Protein AF-A0A0S8K6Y3-F1 (afdb_monomer)

Nearest PDB structures (foldseek):
  8ojd-assembly1_A  TM=3.126E-01  e=1.034E+00  Human alphaherpesvirus 1 strain KOS
  1bqg-assembly1_A  TM=5.765E-01  e=3.965E+00  Pseudomonas putida
  8ojb-assembly1_A  TM=3.743E-01  e=2.586E+00  Human alphaherpesvirus 1 strain KOS
  6z88-assembly1_E  TM=4.957E-01  e=5.721E+00  Homo sapiens
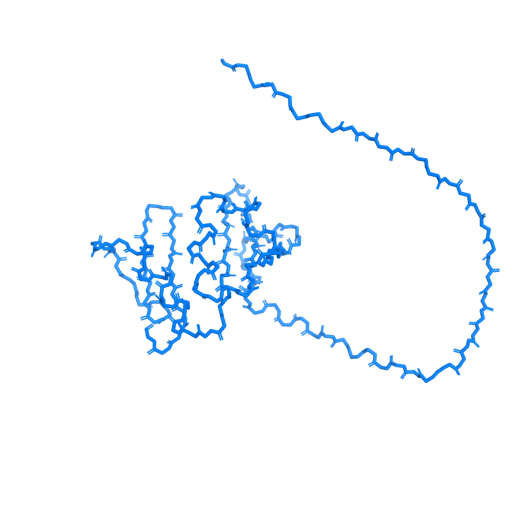  8bzl-assembly1_b  TM=3.738E-01  e=6.464E+00  Homo sap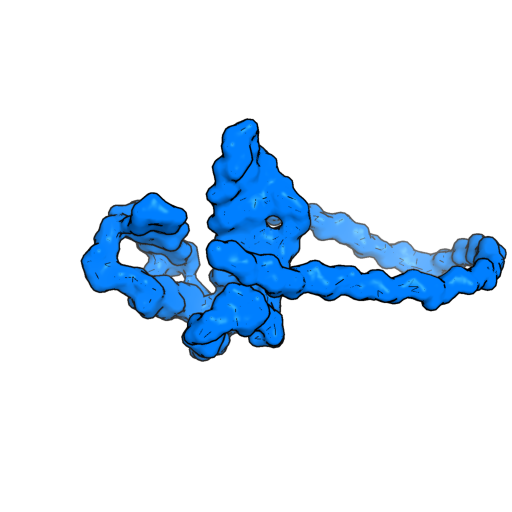iens

Sequence (142 aa):
MRFRGFKRIFCPLMASLFTVGITIKLGPVFWMAPAGETNTLFPEIEGWKRSGNIQVFTSESLFDYIDGAAELYLSYDFHQLQVAEYHDQEETIITVEVYGHKTPLHAFGIYSQERPREANFLDIGAQGYVEETMLNFVIGPH

pLDDT: mean 80.41, std 24.9, range [27.16, 98.44]

Secondary structure (DSSP, 8-state):
----------------------------------------SS--BTTBEEEEEEEEE-TTTGGGTSTTTHHHHHHTTEEEEEEEEEE-TT--EEEEEEEEESSHHHHHHHHHHHS-TT-EEESSSSEEEE-SS-EEEE-S--

Mean predicted aligned error: 12.62 Å

Radius of gyration: 21.62 Å; Cα contacts (8 Å, |Δi|>4): 160; chains: 1; bounding box: 36×67×49 Å

Solvent-accessible surface area (backbone atoms only — not comparable to full-atom values): 9311 Å² total; per-residue (Å²): 137,84,87,81,82,86,81,84,78,87,85,84,87,86,86,79,88,86,79,94,72,94,72,89,72,89,59,84,82,75,78,75,67,77,78,76,77,75,54,74,92,67,65,92,46,93,76,44,44,73,51,86,69,75,45,76,32,41,78,88,48,33,53,82,75,40,66,94,51,33,68,63,48,54,73,36,49,47,53,35,37,40,37,41,40,31,29,41,92,85,71,50,77,48,78,46,78,48,78,40,36,79,41,51,68,33,41,42,49,52,52,62,71,73,50,61,96,87,58,54,71,43,99,38,74,54,45,20,35,52,60,100,88,48,78,51,66,40,72,50,99,96

Structure (mmCIF, N/CA/C/O backbone):
data_AF-A0A0S8K6Y3-F1
#
_entry.id   AF-A0A0S8K6Y3-F1
#
loop_
_atom_site.group_PDB
_atom_site.id
_atom_site.type_symbol
_atom_site.label_atom_id
_atom_site.label_alt_id
_atom_site.label_comp_id
_atom_site.label_asym_id
_atom_site.label_entity_id
_atom_site.label_seq_id
_atom_site.pdbx_PDB_ins_code
_atom_site.Cartn_x
_atom_site.Cartn_y
_atom_site.Cartn_z
_atom_site.occupancy
_atom_site.B_iso_or_equiv
_atom_site.auth_seq_id
_atom_site.auth_comp_id
_atom_site.auth_asym_id
_atom_site.auth_atom_id
_atom_site.pdbx_PDB_model_num
ATOM 1 N N . MET A 1 1 ? 6.505 -4.825 33.733 1.00 38.28 1 MET A N 1
ATOM 2 C CA . MET A 1 1 ? 7.494 -4.211 32.817 1.00 38.28 1 MET A CA 1
ATOM 3 C C . MET A 1 1 ? 7.091 -2.767 32.573 1.00 38.28 1 MET A C 1
ATOM 5 O O . MET A 1 1 ? 5.912 -2.494 32.409 1.00 38.28 1 MET A O 1
ATOM 9 N N . ARG A 1 2 ? 8.039 -1.839 32.705 1.00 28.69 2 ARG A N 1
ATOM 10 C CA . ARG A 1 2 ? 7.816 -0.395 32.851 1.00 28.69 2 ARG A CA 1
ATOM 11 C C . ARG A 1 2 ? 8.086 0.285 31.510 1.00 28.69 2 ARG A C 1
ATOM 13 O O . ARG A 1 2 ? 9.248 0.419 31.143 1.00 28.69 2 ARG A O 1
ATOM 20 N N . PHE A 1 3 ? 7.041 0.713 30.805 1.00 33.88 3 PHE A N 1
ATOM 21 C CA . PHE A 1 3 ? 7.191 1.542 29.610 1.00 33.88 3 PHE A CA 1
ATOM 22 C C . PHE A 1 3 ? 7.610 2.957 30.021 1.00 33.88 3 PHE A C 1
ATOM 24 O O . PHE A 1 3 ? 6.951 3.631 30.815 1.00 33.88 3 PHE A O 1
ATOM 31 N N . ARG A 1 4 ? 8.780 3.370 29.536 1.00 35.97 4 ARG A N 1
ATOM 32 C CA . ARG A 1 4 ? 9.364 4.695 29.732 1.00 35.97 4 ARG A CA 1
ATOM 33 C C . ARG A 1 4 ? 9.085 5.543 28.488 1.00 35.97 4 ARG A C 1
ATOM 35 O O . ARG A 1 4 ? 9.665 5.288 27.449 1.00 35.97 4 ARG A O 1
ATOM 42 N N . GLY A 1 5 ? 8.280 6.589 28.671 1.00 32.38 5 GLY A N 1
ATOM 43 C CA . GLY A 1 5 ? 8.576 7.945 28.198 1.00 32.38 5 GLY A CA 1
ATOM 44 C C . GLY A 1 5 ? 8.365 8.275 26.719 1.00 32.38 5 GLY A C 1
ATOM 45 O O . GLY A 1 5 ? 9.324 8.303 25.962 1.00 32.38 5 GLY A O 1
ATOM 46 N N . PHE A 1 6 ? 7.163 8.746 26.373 1.00 36.56 6 PHE A N 1
ATOM 47 C CA . PHE A 1 6 ? 6.975 9.701 25.278 1.00 36.56 6 PHE A CA 1
ATOM 48 C C . PHE A 1 6 ? 6.951 11.112 25.883 1.00 36.56 6 PHE A C 1
ATOM 50 O O . PHE A 1 6 ? 5.961 11.539 26.479 1.00 36.56 6 PHE A O 1
ATOM 57 N N . LYS A 1 7 ? 8.080 11.824 25.826 1.00 35.41 7 LYS A N 1
ATOM 58 C CA . LYS A 1 7 ? 8.152 13.229 26.245 1.00 35.41 7 LYS A CA 1
ATOM 59 C C . LYS A 1 7 ? 7.704 14.117 25.082 1.00 35.41 7 LYS A C 1
ATOM 61 O O . LYS A 1 7 ? 8.511 14.478 24.235 1.00 35.41 7 LYS A O 1
ATOM 66 N N . ARG A 1 8 ? 6.430 14.520 25.081 1.00 39.88 8 ARG A N 1
ATOM 67 C CA . ARG A 1 8 ? 5.971 15.724 24.369 1.00 39.88 8 ARG A CA 1
ATOM 68 C C . ARG A 1 8 ? 6.541 16.948 25.086 1.00 39.88 8 ARG A C 1
ATOM 70 O O . ARG A 1 8 ? 6.174 17.207 26.230 1.00 39.88 8 ARG A O 1
ATOM 77 N N . ILE A 1 9 ? 7.439 17.682 24.433 1.00 42.84 9 ILE A N 1
ATOM 78 C CA . ILE A 1 9 ? 7.916 18.985 24.907 1.00 42.84 9 ILE A CA 1
ATOM 79 C C . ILE A 1 9 ? 7.331 20.059 23.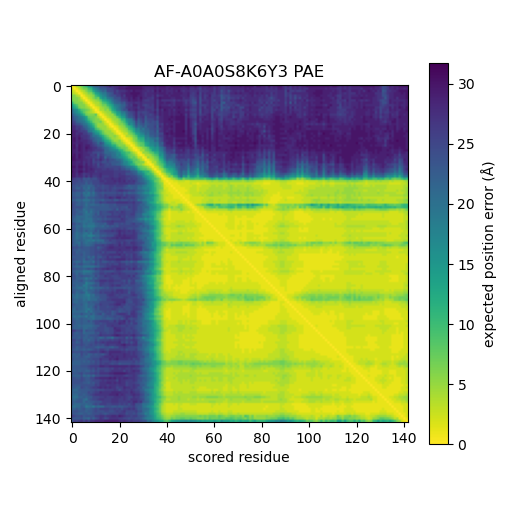992 1.00 42.84 9 ILE A C 1
ATOM 81 O O . ILE A 1 9 ? 7.565 20.085 22.790 1.00 42.84 9 ILE A O 1
ATOM 85 N N . PHE A 1 10 ? 6.518 20.899 24.621 1.00 30.64 10 PHE A N 1
ATOM 86 C CA . PHE A 1 10 ? 5.911 22.126 24.126 1.00 30.64 10 PHE A CA 1
ATOM 87 C C . PHE A 1 10 ? 6.981 23.165 23.748 1.00 30.64 10 PHE A C 1
ATOM 89 O O . PHE A 1 10 ? 7.937 23.350 24.499 1.00 30.64 10 PHE A O 1
ATOM 96 N N . CYS A 1 11 ? 6.752 23.930 22.680 1.00 27.16 11 CYS A N 1
ATOM 97 C CA . CYS A 1 11 ? 7.338 25.261 22.515 1.00 27.16 11 CYS A CA 1
ATOM 98 C C . CYS A 1 11 ? 6.218 26.246 22.131 1.00 27.16 11 CYS A C 1
ATOM 100 O O . CYS A 1 11 ? 5.749 26.214 20.992 1.00 27.16 11 CYS A O 1
ATOM 102 N N . PRO A 1 12 ? 5.715 27.063 23.075 1.00 38.12 12 PRO A N 1
ATOM 103 C CA . PRO A 1 12 ? 4.861 28.205 22.791 1.00 38.12 12 PRO A CA 1
ATOM 104 C C . PRO A 1 12 ? 5.699 29.496 22.726 1.00 38.12 12 PRO A C 1
ATOM 106 O O . PRO A 1 12 ? 6.822 29.534 23.214 1.00 38.12 12 PRO A O 1
ATOM 109 N N . LEU A 1 13 ? 5.077 30.563 22.215 1.00 31.14 13 LEU A N 1
ATOM 110 C CA . LEU A 1 13 ? 5.576 31.937 22.029 1.00 31.14 13 LEU A CA 1
ATOM 111 C C . LEU A 1 13 ? 6.324 32.186 20.714 1.00 31.14 13 LEU A C 1
ATOM 113 O O . LEU A 1 13 ? 7.515 31.947 20.606 1.00 31.14 13 LEU A O 1
ATOM 117 N N . MET A 1 14 ? 5.627 32.804 19.757 1.00 32.19 14 MET A N 1
ATOM 118 C CA . MET A 1 14 ? 5.717 34.260 19.595 1.00 32.19 14 MET A CA 1
ATOM 119 C C . MET A 1 14 ? 4.371 34.802 19.098 1.00 32.19 14 MET A C 1
ATOM 121 O O . MET A 1 14 ? 3.951 34.558 17.972 1.00 32.19 14 MET A O 1
ATOM 125 N N . ALA A 1 15 ? 3.693 35.542 19.971 1.00 33.91 15 ALA A N 1
ATOM 126 C CA . ALA A 1 15 ? 2.622 36.452 19.603 1.00 33.91 15 ALA A CA 1
ATOM 127 C C . ALA A 1 15 ? 3.258 37.800 19.244 1.00 33.91 15 ALA A C 1
ATOM 129 O O . ALA A 1 15 ? 4.094 38.287 20.005 1.00 33.91 15 ALA A O 1
ATOM 130 N N . SER A 1 16 ? 2.839 38.430 18.147 1.00 34.41 16 SER A N 1
ATOM 131 C CA . SER A 1 16 ? 2.706 39.890 18.077 1.00 34.41 16 SER A CA 1
ATOM 132 C C . SER A 1 16 ? 1.836 40.301 16.894 1.00 34.41 16 SER A C 1
ATOM 134 O O . SER A 1 16 ? 1.995 39.826 15.774 1.00 34.41 16 SER A O 1
ATOM 136 N N . LEU A 1 17 ? 0.889 41.179 17.224 1.00 35.72 17 LEU A N 1
ATOM 137 C CA . LEU A 1 17 ? -0.030 41.912 16.365 1.00 35.72 17 LEU A CA 1
ATOM 138 C C . LEU A 1 17 ? 0.707 42.629 15.220 1.00 35.72 17 LEU A C 1
ATOM 140 O O . LEU A 1 17 ? 1.840 43.052 15.406 1.00 35.72 17 LEU A O 1
ATOM 144 N N . PHE A 1 18 ? 0.036 42.867 14.089 1.00 30.97 18 PHE A N 1
ATOM 145 C CA . PHE A 1 18 ? -0.447 44.205 13.712 1.00 30.97 18 PHE A CA 1
ATOM 146 C C . PHE A 1 18 ? -1.113 44.206 12.322 1.00 30.97 18 PHE A C 1
ATOM 148 O O . PHE A 1 18 ? -0.633 43.620 11.358 1.00 30.97 18 PHE A O 1
ATOM 155 N N . THR A 1 19 ? -2.177 45.009 12.249 1.00 33.09 19 THR A N 1
ATOM 156 C CA . THR A 1 19 ? -2.794 45.647 11.072 1.00 33.09 19 THR A CA 1
ATOM 157 C C . THR A 1 19 ? -3.679 44.832 10.123 1.00 33.09 19 THR A C 1
ATOM 159 O O . THR A 1 19 ? -3.240 44.169 9.190 1.00 33.09 19 THR A O 1
ATOM 162 N N . VAL A 1 20 ? -4.986 45.060 10.310 1.00 41.16 20 VAL A N 1
ATOM 163 C CA . VAL A 1 20 ? -6.003 45.126 9.256 1.00 41.16 20 VAL A CA 1
ATOM 164 C C . VAL A 1 20 ? -5.487 45.979 8.098 1.00 41.16 20 VAL A C 1
ATOM 166 O O . VAL A 1 20 ? -5.129 47.141 8.278 1.00 41.16 20 VAL A O 1
ATOM 169 N N . GLY A 1 21 ? -5.516 45.401 6.904 1.00 35.53 21 GLY A N 1
ATOM 170 C CA . GLY A 1 21 ? -5.303 46.094 5.644 1.00 35.53 21 GLY A CA 1
ATOM 171 C C . GLY A 1 21 ? -6.069 45.371 4.548 1.00 35.53 21 GLY A C 1
ATOM 172 O O . GLY A 1 21 ? -5.510 44.539 3.842 1.00 35.53 21 GLY A O 1
ATOM 173 N N . ILE A 1 22 ? -7.363 45.673 4.415 1.00 44.94 22 ILE A N 1
ATOM 174 C CA . ILE A 1 22 ? -8.146 45.293 3.236 1.00 44.94 22 ILE A CA 1
ATOM 175 C C . ILE A 1 22 ? -7.524 46.028 2.050 1.00 44.94 22 ILE A C 1
ATOM 177 O O . ILE A 1 22 ? -7.698 47.233 1.890 1.00 44.94 22 ILE A O 1
ATOM 181 N N . THR A 1 23 ? -6.780 45.305 1.219 1.00 36.62 23 THR A N 1
ATOM 182 C CA . THR A 1 23 ? -6.452 45.758 -0.132 1.00 36.62 23 THR A CA 1
ATOM 183 C C . THR A 1 23 ? -7.112 44.803 -1.107 1.00 36.62 23 THR A C 1
ATOM 185 O O . THR A 1 23 ? -6.659 43.681 -1.316 1.00 36.62 23 THR A O 1
ATOM 188 N N . ILE A 1 24 ? -8.212 45.262 -1.701 1.00 52.78 24 ILE A N 1
ATOM 189 C CA . ILE A 1 24 ? -8.849 44.621 -2.849 1.00 52.78 24 ILE A CA 1
ATOM 190 C C . ILE A 1 24 ? -7.905 44.845 -4.035 1.00 52.78 24 ILE A C 1
ATOM 192 O O . ILE A 1 24 ? -8.017 45.826 -4.767 1.00 52.78 24 ILE A O 1
ATOM 196 N N . LYS A 1 25 ? -6.908 43.971 -4.195 1.00 43.06 25 LYS A N 1
ATOM 197 C CA . LYS A 1 25 ? -6.186 43.864 -5.461 1.00 43.06 25 LYS A CA 1
ATOM 198 C C . LYS A 1 25 ? -7.055 43.035 -6.399 1.00 43.06 25 LYS A C 1
ATOM 200 O O . LYS A 1 25 ? -7.135 41.819 -6.259 1.00 43.06 25 LYS A O 1
ATOM 205 N N . LEU A 1 26 ? -7.697 43.713 -7.349 1.00 55.75 26 LEU A N 1
ATOM 206 C CA . LEU A 1 26 ? -8.241 43.129 -8.577 1.00 55.75 26 LEU A CA 1
ATOM 207 C C . LEU A 1 26 ? -7.073 42.559 -9.405 1.00 55.75 26 LEU A C 1
ATOM 209 O O . LEU A 1 26 ? -6.613 43.165 -10.368 1.00 55.75 26 LEU A O 1
ATOM 213 N N . GLY A 1 27 ? -6.519 41.435 -8.954 1.00 52.09 27 GLY A N 1
ATOM 214 C CA . GLY A 1 27 ? -5.692 40.549 -9.766 1.00 52.09 27 GLY A CA 1
ATOM 215 C C . GLY A 1 27 ? -6.592 39.604 -10.562 1.00 52.09 27 GLY A C 1
ATOM 216 O O . GLY A 1 27 ? -7.772 39.473 -10.221 1.00 52.09 27 GLY A O 1
ATOM 217 N N . PRO A 1 28 ? -6.079 38.957 -11.625 1.00 49.97 28 PRO A N 1
ATOM 218 C CA . PRO A 1 28 ? -6.866 37.993 -12.377 1.00 49.97 28 PRO A CA 1
ATOM 219 C C . PRO A 1 28 ? -7.405 36.962 -11.392 1.00 49.97 28 PRO A C 1
ATOM 221 O O . PRO A 1 28 ? -6.644 36.400 -10.604 1.00 49.97 28 PRO A O 1
ATOM 224 N N . VAL A 1 29 ? -8.727 36.792 -11.403 1.00 56.09 29 VAL A N 1
ATOM 225 C CA . VAL A 1 29 ? -9.435 35.765 -10.646 1.00 56.09 29 VAL A CA 1
ATOM 226 C C . VAL A 1 29 ? -8.833 34.439 -11.082 1.00 56.09 29 VAL A C 1
ATOM 228 O O . VAL A 1 29 ? -9.168 33.897 -12.133 1.00 56.09 29 VAL A O 1
ATOM 231 N N . PHE A 1 30 ? -7.856 33.972 -10.311 1.00 48.19 30 PHE A N 1
ATOM 232 C CA . PHE A 1 30 ? -7.279 32.661 -10.474 1.00 48.19 30 PHE A CA 1
ATOM 233 C C . PHE A 1 30 ? -8.365 31.712 -9.997 1.00 48.19 30 PHE A C 1
ATOM 235 O O . PHE A 1 30 ? -8.597 31.551 -8.799 1.00 48.19 30 PHE A O 1
ATOM 242 N N . TRP A 1 31 ? -9.121 31.188 -10.956 1.00 50.81 31 TRP A N 1
ATOM 243 C CA . TRP A 1 31 ? -10.058 30.107 -10.733 1.00 50.81 31 TRP A CA 1
ATOM 244 C C . TRP A 1 31 ? -9.247 28.912 -10.231 1.00 50.81 31 TRP A C 1
ATOM 246 O O . TRP A 1 31 ? -8.731 28.118 -11.016 1.00 50.81 31 TRP A O 1
ATOM 256 N N . MET A 1 32 ? -9.091 28.792 -8.911 1.00 42.41 32 MET A N 1
ATOM 257 C CA . MET A 1 32 ? -8.883 27.483 -8.316 1.00 42.41 32 MET A CA 1
ATOM 258 C C . MET A 1 32 ? -10.192 26.750 -8.543 1.00 42.41 32 MET A C 1
ATOM 260 O O . MET A 1 32 ? -11.180 26.976 -7.844 1.00 42.41 32 MET A O 1
ATOM 264 N N . ALA A 1 33 ? -10.203 25.909 -9.577 1.00 47.69 33 ALA A N 1
ATOM 265 C CA . ALA A 1 33 ? -11.190 24.856 -9.652 1.00 47.69 33 ALA A CA 1
ATOM 266 C C . ALA A 1 33 ? -11.173 24.147 -8.290 1.00 47.69 33 ALA A C 1
ATOM 268 O O . ALA A 1 33 ? -10.078 23.866 -7.785 1.00 47.69 33 ALA A O 1
ATOM 269 N N . PRO A 1 34 ? -12.331 23.868 -7.671 1.00 46.41 34 PRO A N 1
ATOM 270 C CA . PRO A 1 34 ? -12.332 22.887 -6.610 1.00 46.41 34 PRO A CA 1
ATOM 271 C C . PRO A 1 34 ? -11.770 21.623 -7.256 1.00 46.41 34 PRO A C 1
ATOM 273 O O . PRO A 1 34 ? -12.345 21.102 -8.215 1.00 46.41 34 PRO A O 1
ATOM 276 N N . ALA A 1 35 ? -10.607 21.168 -6.794 1.00 46.53 35 ALA A N 1
ATOM 277 C CA . ALA A 1 35 ? -10.257 19.777 -6.974 1.00 46.53 35 ALA A CA 1
ATOM 278 C C . ALA A 1 35 ? -11.374 19.032 -6.246 1.00 46.53 35 ALA A C 1
ATOM 280 O O . ALA A 1 35 ? -11.408 18.995 -5.019 1.00 46.53 35 ALA A O 1
ATOM 281 N N . GLY A 1 36 ? -12.383 18.587 -6.994 1.00 45.62 36 GLY A N 1
ATOM 282 C CA . GLY A 1 36 ? -13.363 17.658 -6.477 1.00 45.62 36 GLY A CA 1
ATOM 283 C C . GLY A 1 36 ? -12.568 16.429 -6.086 1.00 45.62 36 GLY A C 1
ATOM 284 O O . GLY A 1 36 ? -12.166 15.662 -6.957 1.00 45.62 36 GLY A O 1
ATOM 285 N N . GLU A 1 37 ? -12.261 16.290 -4.800 1.00 45.00 37 GLU A N 1
ATOM 286 C CA . GLU A 1 37 ? -11.688 15.069 -4.263 1.00 45.00 37 GLU A CA 1
ATOM 287 C C . GLU A 1 37 ? -12.760 13.990 -4.369 1.00 45.00 37 GLU A C 1
ATOM 289 O O . GLU A 1 37 ? -13.531 13.732 -3.447 1.00 45.00 37 GLU A O 1
ATOM 294 N N . THR A 1 38 ? -12.828 13.335 -5.521 1.00 45.41 38 THR A N 1
ATOM 295 C CA . THR A 1 38 ? -13.373 11.988 -5.585 1.00 45.41 38 THR A CA 1
ATOM 296 C C . THR A 1 38 ? -12.375 11.106 -4.849 1.00 45.41 38 THR A C 1
ATOM 298 O O . THR A 1 38 ? -11.426 10.595 -5.445 1.00 45.41 38 THR A O 1
ATOM 301 N N . ASN A 1 39 ? -12.542 10.992 -3.534 1.00 57.69 39 ASN A N 1
ATOM 302 C CA . ASN A 1 39 ? -11.736 10.138 -2.672 1.00 57.69 39 ASN A CA 1
ATOM 303 C C . ASN A 1 39 ? -12.115 8.665 -2.904 1.00 57.69 39 ASN A C 1
ATOM 305 O O . ASN A 1 39 ? -12.696 8.001 -2.054 1.00 57.69 39 ASN A O 1
ATOM 309 N N . THR A 1 40 ? -11.877 8.189 -4.126 1.00 77.00 40 THR A N 1
ATOM 310 C CA . THR A 1 40 ? -12.305 6.870 -4.610 1.00 77.00 40 THR A CA 1
ATOM 311 C C . THR A 1 40 ? -11.531 5.734 -3.958 1.00 77.00 40 THR A C 1
ATOM 313 O O . THR A 1 40 ? -12.065 4.640 -3.826 1.00 77.00 40 THR A O 1
ATOM 316 N N . LEU A 1 41 ? -10.292 5.994 -3.536 1.00 89.19 41 LEU A N 1
ATOM 317 C CA . LEU A 1 41 ? -9.425 4.997 -2.910 1.00 89.19 41 LEU A CA 1
ATOM 318 C C . LEU A 1 41 ? -9.794 4.729 -1.448 1.00 89.19 41 LEU A C 1
ATOM 320 O O . LEU A 1 41 ? -9.544 3.639 -0.949 1.00 89.19 41 LEU A O 1
ATOM 324 N N . PHE A 1 42 ? -10.411 5.705 -0.780 1.00 93.88 42 PHE A N 1
ATOM 325 C CA . PHE A 1 42 ? -10.813 5.611 0.620 1.00 93.88 42 PHE A CA 1
ATOM 326 C C . PHE A 1 42 ? -12.292 5.985 0.752 1.00 93.88 42 PHE A C 1
ATOM 328 O O . PHE A 1 42 ? -12.605 7.094 1.208 1.00 93.88 42 PHE A O 1
ATOM 335 N N . PRO A 1 43 ? -13.203 5.091 0.322 1.00 92.00 43 PRO A N 1
ATOM 336 C CA . PRO A 1 43 ? -14.633 5.357 0.322 1.00 92.00 43 PRO A CA 1
ATOM 337 C C . PRO A 1 43 ? -15.184 5.508 1.744 1.00 92.00 43 PRO A C 1
ATOM 339 O O . PRO A 1 43 ? -14.582 5.061 2.726 1.00 92.00 43 PRO A O 1
ATOM 342 N N . GLU A 1 44 ? -16.359 6.123 1.844 1.00 91.50 44 GLU A N 1
ATOM 343 C CA . GLU A 1 44 ? -17.198 6.022 3.037 1.00 91.50 44 GLU A CA 1
ATOM 344 C C . GLU A 1 44 ? -17.831 4.627 3.084 1.00 91.50 44 GLU A C 1
ATOM 346 O O . GLU A 1 44 ? -18.308 4.119 2.068 1.00 91.50 44 GLU A O 1
ATOM 351 N N . ILE A 1 45 ? -17.815 4.001 4.259 1.00 92.81 45 ILE A N 1
ATOM 352 C CA . ILE A 1 45 ? -18.290 2.631 4.462 1.00 92.81 45 ILE A CA 1
ATOM 353 C C . ILE A 1 45 ? -19.337 2.670 5.572 1.00 92.81 45 ILE A C 1
ATOM 355 O O . ILE A 1 45 ? -19.089 3.204 6.651 1.00 92.81 45 ILE A O 1
ATOM 359 N N . GLU A 1 46 ? -20.522 2.123 5.314 1.00 94.31 46 GLU A N 1
ATOM 360 C CA . GLU A 1 46 ? -21.593 2.079 6.310 1.00 94.31 46 GLU A CA 1
ATOM 361 C C . GLU A 1 46 ? -21.136 1.331 7.573 1.00 94.31 46 GLU A C 1
ATOM 363 O O . GLU A 1 46 ? -20.557 0.250 7.495 1.00 94.31 46 GLU A O 1
ATOM 368 N N . GLY A 1 47 ? -21.374 1.927 8.745 1.00 95.38 47 GLY A N 1
ATOM 369 C CA . GLY A 1 47 ? -20.940 1.379 10.035 1.00 95.38 47 GLY A CA 1
ATOM 370 C C . GLY A 1 47 ? -19.480 1.663 10.404 1.00 95.38 47 GLY A C 1
ATOM 371 O O . GLY A 1 47 ? -19.109 1.428 11.551 1.00 95.38 47 GLY A O 1
ATOM 372 N N . TRP A 1 48 ? -18.685 2.233 9.493 1.00 96.69 48 TRP A N 1
ATOM 373 C CA . TRP A 1 48 ? -17.281 2.569 9.721 1.00 96.69 48 TRP A CA 1
ATOM 374 C C .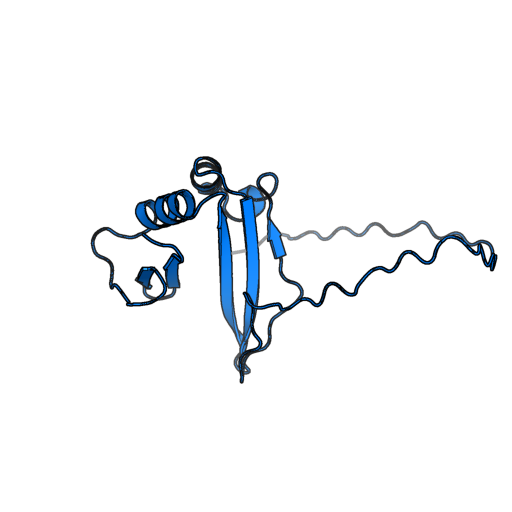 TRP A 1 48 ? -17.026 4.064 9.554 1.00 96.69 48 TRP A C 1
ATOM 376 O O . TRP A 1 48 ? -17.565 4.734 8.672 1.00 96.69 48 TRP A O 1
ATOM 386 N N . LYS A 1 49 ? -16.140 4.604 10.384 1.00 94.12 49 LYS A N 1
ATOM 387 C CA . LYS A 1 49 ? -15.706 5.995 10.330 1.00 94.12 49 LYS A CA 1
ATOM 388 C C . LYS A 1 49 ? -14.218 6.057 10.033 1.00 94.12 49 LYS A C 1
ATOM 390 O O . LYS A 1 49 ? -13.418 5.518 10.790 1.00 94.12 49 LYS A O 1
ATOM 395 N N . ARG A 1 50 ? -13.839 6.779 8.976 1.00 94.19 50 ARG A N 1
ATOM 396 C CA . ARG A 1 50 ? -12.430 7.087 8.724 1.00 94.19 50 ARG A CA 1
ATOM 397 C C . ARG A 1 50 ? -11.898 8.040 9.797 1.00 94.19 50 ARG A C 1
ATOM 399 O O . ARG A 1 50 ? -12.473 9.109 10.028 1.00 94.19 50 ARG A O 1
ATOM 406 N N . SER A 1 51 ? -10.803 7.656 10.434 1.00 87.12 51 SER A N 1
ATOM 407 C CA . SER A 1 51 ? -10.094 8.445 11.434 1.00 87.12 51 SER A CA 1
ATOM 408 C C . SER A 1 51 ? -9.135 9.429 10.782 1.00 87.12 51 SER A C 1
ATOM 410 O O . SER A 1 51 ? -8.312 9.069 9.946 1.00 87.12 51 SER A O 1
ATOM 412 N N . GLY A 1 52 ? -9.223 10.690 11.208 1.00 86.06 52 GLY A N 1
ATOM 413 C CA . GLY A 1 52 ? -8.278 11.732 10.817 1.00 86.06 52 GLY A CA 1
ATOM 414 C C . GLY A 1 52 ? -8.198 11.993 9.308 1.00 86.06 52 GLY A C 1
ATOM 415 O O . GLY A 1 52 ? -9.146 11.776 8.551 1.00 86.06 52 GLY A O 1
ATOM 416 N N . ASN A 1 53 ? -7.045 12.519 8.898 1.00 90.69 53 ASN A N 1
ATOM 417 C CA . ASN A 1 53 ? -6.707 12.753 7.497 1.00 90.69 53 ASN A CA 1
ATOM 418 C C . ASN A 1 53 ? -5.954 11.543 6.936 1.00 90.69 53 ASN A C 1
ATOM 420 O O . ASN A 1 53 ? -5.246 10.863 7.676 1.00 90.69 53 ASN A O 1
ATOM 424 N N . ILE A 1 54 ? -6.046 11.333 5.620 1.00 94.94 54 ILE A N 1
ATOM 425 C CA . ILE A 1 54 ? -5.208 10.354 4.916 1.00 94.94 54 ILE A CA 1
ATOM 426 C C . ILE A 1 54 ? -3.743 10.758 5.098 1.00 94.94 54 ILE A C 1
ATOM 428 O O . ILE A 1 54 ? -3.358 11.881 4.759 1.00 94.94 54 ILE A O 1
ATOM 432 N N . GLN A 1 55 ? -2.939 9.848 5.638 1.00 96.62 55 GLN A N 1
ATOM 433 C CA . GLN A 1 55 ? -1.498 10.032 5.753 1.00 96.62 55 GLN A CA 1
ATOM 434 C C . GLN A 1 55 ? -0.856 9.719 4.404 1.00 96.62 55 GLN A C 1
ATOM 436 O O . GLN A 1 55 ? -1.277 8.787 3.720 1.00 96.62 55 GLN A O 1
ATOM 441 N N . VAL A 1 56 ? 0.145 10.504 4.008 1.00 97.38 56 VAL A N 1
ATOM 442 C CA . VAL A 1 56 ? 0.857 10.320 2.739 1.00 97.38 56 VAL A CA 1
ATOM 443 C C . VAL A 1 56 ? 2.350 10.258 3.015 1.00 97.38 56 VAL A C 1
ATOM 445 O O . VAL A 1 56 ? 2.912 11.189 3.592 1.00 97.38 56 VAL A O 1
ATOM 448 N N . PHE A 1 57 ? 2.983 9.178 2.569 1.00 98.06 57 PHE A N 1
ATOM 449 C CA . PHE A 1 57 ? 4.422 8.971 2.662 1.00 98.06 57 PHE A CA 1
ATOM 450 C C . PHE A 1 57 ? 5.031 8.991 1.262 1.00 98.06 57 PHE A C 1
ATOM 452 O O . PHE A 1 57 ? 4.551 8.312 0.351 1.00 98.06 57 PHE A O 1
ATOM 459 N N . THR A 1 58 ? 6.074 9.796 1.088 1.00 98.19 58 THR A N 1
ATOM 460 C CA . THR A 1 58 ? 6.849 9.879 -0.154 1.00 98.19 58 THR A CA 1
ATOM 461 C C . THR A 1 58 ? 8.063 8.965 -0.055 1.00 98.19 58 THR A C 1
ATOM 463 O O . THR A 1 58 ? 8.320 8.366 0.989 1.00 98.19 58 THR A O 1
ATOM 466 N N . SER A 1 59 ? 8.856 8.871 -1.122 1.00 97.12 59 SER A N 1
ATOM 467 C CA . SER A 1 59 ? 10.124 8.135 -1.090 1.00 97.12 59 SER A CA 1
ATOM 468 C C . SER A 1 59 ? 11.065 8.604 0.033 1.00 97.12 59 SER A C 1
ATOM 470 O O . SER A 1 59 ? 11.869 7.818 0.519 1.00 97.12 59 SER A O 1
ATOM 472 N N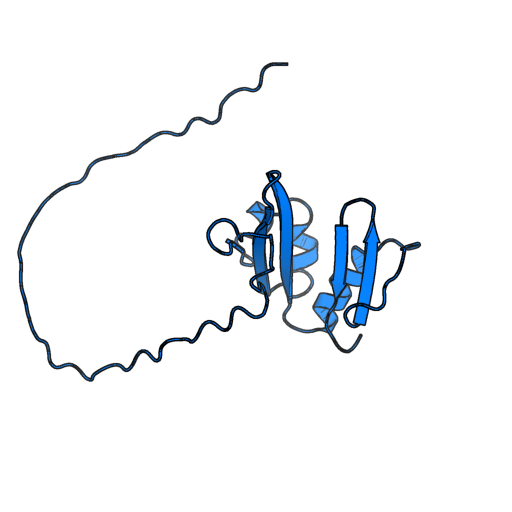 . GLU A 1 60 ? 10.957 9.869 0.452 1.00 97.56 60 GLU A N 1
ATOM 473 C CA . GLU A 1 60 ? 11.787 10.461 1.508 1.00 97.56 60 GLU A CA 1
ATOM 474 C C . GLU A 1 60 ? 11.323 10.072 2.917 1.00 97.56 60 GLU A C 1
ATOM 476 O O . GLU A 1 60 ? 12.154 9.964 3.812 1.00 97.56 60 GLU A O 1
ATOM 481 N N . SER A 1 61 ? 10.018 9.845 3.113 1.00 98.00 61 SER A N 1
ATOM 482 C CA . SER A 1 61 ? 9.428 9.539 4.424 1.00 98.00 61 SER A CA 1
ATOM 483 C C . SER A 1 61 ? 8.965 8.091 4.582 1.00 98.00 61 SER A C 1
ATOM 485 O O . SER A 1 61 ? 8.477 7.716 5.643 1.00 98.00 61 SER A O 1
ATOM 487 N N . LEU A 1 62 ? 9.125 7.242 3.561 1.00 98.12 62 LEU A N 1
ATOM 488 C CA . LEU A 1 62 ? 8.681 5.845 3.622 1.00 98.12 62 LEU A CA 1
ATOM 489 C C . LEU A 1 62 ? 9.374 5.048 4.741 1.00 98.12 62 LEU A C 1
ATOM 491 O O . LEU A 1 62 ? 8.746 4.194 5.365 1.00 98.12 62 LEU A O 1
ATOM 495 N N . PHE A 1 63 ? 10.645 5.351 5.022 1.00 97.75 63 PHE A N 1
ATOM 496 C CA . PHE A 1 63 ? 11.396 4.737 6.122 1.00 97.75 63 PHE A CA 1
ATOM 497 C C . PHE A 1 63 ? 10.797 5.041 7.498 1.00 97.75 63 PHE A C 1
ATOM 499 O O . PHE A 1 63 ? 10.951 4.233 8.405 1.00 97.75 63 PHE A O 1
ATOM 506 N N . ASP A 1 64 ? 10.071 6.151 7.654 1.00 97.38 64 ASP A N 1
ATOM 507 C CA . ASP A 1 64 ? 9.390 6.464 8.913 1.00 97.38 64 ASP A CA 1
ATOM 508 C C . ASP A 1 64 ? 8.189 5.533 9.163 1.00 97.38 64 ASP A C 1
ATOM 510 O O . ASP A 1 64 ? 7.713 5.438 10.295 1.00 97.38 64 ASP A O 1
ATOM 514 N N . TYR A 1 65 ? 7.692 4.861 8.116 1.00 97.50 65 TYR A N 1
ATOM 515 C CA . TYR A 1 65 ? 6.508 4.005 8.168 1.00 97.50 65 TYR A CA 1
ATOM 516 C C . TYR A 1 65 ? 6.845 2.506 8.144 1.00 97.50 65 TYR A C 1
ATOM 518 O O . TYR A 1 65 ? 6.384 1.761 9.004 1.00 97.50 65 TYR A O 1
ATOM 526 N N . ILE A 1 66 ? 7.676 2.062 7.194 1.00 95.50 66 ILE A N 1
ATOM 527 C CA . ILE A 1 66 ? 8.062 0.647 7.017 1.00 95.50 66 ILE A CA 1
ATOM 528 C C . ILE A 1 66 ? 9.582 0.464 7.077 1.00 95.50 66 ILE A C 1
ATOM 530 O O . ILE A 1 66 ? 10.208 -0.051 6.144 1.00 95.50 66 ILE A O 1
ATOM 534 N N . ASP A 1 67 ? 10.189 0.911 8.178 1.00 89.94 67 ASP A N 1
ATOM 535 C CA . ASP A 1 67 ? 11.624 0.731 8.416 1.00 89.94 67 ASP A CA 1
ATOM 536 C C . ASP A 1 67 ? 12.020 -0.753 8.293 1.00 89.94 67 ASP A C 1
ATOM 538 O O . ASP A 1 67 ? 11.369 -1.646 8.839 1.00 89.94 67 ASP A O 1
ATOM 542 N N . GLY A 1 68 ? 13.071 -1.022 7.521 1.00 91.19 68 GLY A N 1
ATOM 543 C CA . GLY A 1 68 ? 13.525 -2.368 7.155 1.00 91.19 68 GLY A CA 1
ATOM 544 C C . GLY A 1 68 ? 12.921 -2.953 5.870 1.00 91.19 68 GLY A C 1
ATOM 545 O O . GLY A 1 68 ? 13.588 -3.763 5.229 1.00 91.19 68 GLY A O 1
ATOM 546 N N . ALA A 1 69 ? 11.729 -2.521 5.443 1.00 94.38 69 ALA A N 1
ATOM 547 C CA . ALA A 1 69 ? 11.127 -2.945 4.169 1.00 94.38 69 ALA A CA 1
ATOM 548 C C . ALA A 1 69 ? 11.165 -1.849 3.089 1.00 94.38 69 ALA A C 1
ATOM 550 O O . ALA A 1 69 ? 11.148 -2.158 1.899 1.00 94.38 69 ALA A O 1
ATOM 551 N N . ALA A 1 70 ? 11.277 -0.574 3.476 1.00 97.25 70 ALA A N 1
ATOM 552 C CA . ALA A 1 70 ? 11.239 0.569 2.561 1.00 97.25 70 ALA A CA 1
ATOM 553 C C . ALA A 1 70 ? 12.213 0.455 1.371 1.00 97.25 70 ALA A C 1
ATOM 555 O O . ALA A 1 70 ? 11.844 0.805 0.252 1.00 97.25 70 ALA A O 1
ATOM 556 N N . GLU A 1 71 ? 13.427 -0.075 1.571 1.00 97.19 71 GLU A N 1
ATOM 557 C CA . GLU A 1 71 ? 14.418 -0.233 0.495 1.00 97.19 71 GLU A CA 1
ATOM 558 C C . GLU A 1 71 ? 13.905 -1.122 -0.649 1.00 97.19 71 GLU A C 1
ATOM 560 O O . GLU A 1 71 ? 14.096 -0.789 -1.823 1.00 97.19 71 GLU A O 1
ATOM 565 N N . LEU A 1 72 ? 13.174 -2.197 -0.325 1.00 97.75 72 LEU A N 1
ATOM 566 C CA . LEU A 1 72 ? 12.546 -3.055 -1.327 1.00 97.75 72 LEU A CA 1
ATOM 567 C C . LEU A 1 72 ? 11.539 -2.251 -2.153 1.00 97.75 72 LEU A C 1
ATOM 569 O O . LEU A 1 72 ? 11.635 -2.234 -3.375 1.00 97.75 72 LEU A O 1
ATOM 573 N N . TYR A 1 73 ? 10.637 -1.517 -1.505 1.00 98.25 73 TYR A N 1
ATOM 574 C CA . TYR A 1 73 ? 9.612 -0.719 -2.185 1.00 98.25 73 TYR A CA 1
ATOM 575 C C . TYR A 1 73 ? 10.237 0.350 -3.087 1.00 98.25 73 TYR A C 1
ATOM 577 O O . TYR A 1 73 ? 9.858 0.476 -4.255 1.00 98.25 73 TYR A O 1
ATOM 585 N N . LEU A 1 74 ? 11.249 1.063 -2.587 1.00 98.12 74 LEU A N 1
ATOM 586 C CA . LEU A 1 74 ? 11.993 2.071 -3.347 1.00 98.12 74 LEU A CA 1
ATOM 587 C C . LEU A 1 74 ? 12.676 1.483 -4.590 1.00 98.12 74 LEU A C 1
ATOM 589 O O . LEU A 1 74 ? 12.682 2.132 -5.637 1.00 98.12 74 LEU A O 1
ATOM 593 N N . SER A 1 75 ? 13.190 0.250 -4.513 1.00 98.06 75 SER A N 1
ATOM 594 C CA . SER A 1 75 ? 13.815 -0.427 -5.660 1.00 98.06 75 SER A CA 1
ATOM 595 C C . SER A 1 75 ? 12.836 -0.765 -6.798 1.00 98.06 75 SER A C 1
ATOM 597 O O . SER A 1 75 ? 13.267 -0.973 -7.931 1.00 98.06 75 SER A O 1
ATOM 599 N N . TYR A 1 76 ? 11.525 -0.750 -6.525 1.00 98.12 76 TYR A N 1
ATOM 600 C CA . TYR A 1 76 ? 10.451 -0.946 -7.504 1.00 98.12 76 TYR A CA 1
ATOM 601 C C . TYR A 1 76 ? 9.780 0.384 -7.893 1.00 98.12 76 TYR A C 1
ATOM 603 O O . TYR A 1 76 ? 8.564 0.444 -8.042 1.00 98.12 76 TYR A O 1
ATOM 611 N N . ASP A 1 77 ? 10.530 1.478 -8.058 1.00 98.19 77 ASP A N 1
ATOM 612 C CA . ASP A 1 77 ? 9.983 2.782 -8.487 1.00 98.19 77 ASP A CA 1
ATOM 613 C C . ASP A 1 77 ? 8.740 3.208 -7.661 1.00 98.19 77 ASP A C 1
ATOM 615 O O . ASP A 1 77 ? 7.679 3.560 -8.203 1.00 98.19 77 ASP A O 1
ATOM 619 N N . PHE A 1 78 ? 8.849 3.112 -6.332 1.00 98.25 78 PHE A N 1
ATOM 620 C CA . PHE A 1 78 ? 7.826 3.591 -5.404 1.00 98.25 78 PHE A CA 1
ATOM 621 C C . PHE A 1 78 ? 7.539 5.078 -5.626 1.00 98.25 78 PHE A C 1
ATOM 623 O O . PHE A 1 78 ? 8.457 5.894 -5.728 1.00 98.25 78 PHE A O 1
ATOM 630 N N . HIS A 1 79 ? 6.255 5.422 -5.681 1.00 96.88 79 HIS A N 1
ATOM 631 C CA . HIS A 1 79 ? 5.793 6.788 -5.886 1.00 96.88 79 HIS A CA 1
ATOM 632 C C . HIS A 1 79 ? 5.270 7.402 -4.584 1.00 96.88 79 HIS A C 1
ATOM 634 O O . HIS A 1 79 ? 5.757 8.451 -4.164 1.00 96.88 79 HIS A O 1
ATOM 640 N N . GLN A 1 80 ? 4.291 6.757 -3.948 1.00 97.56 80 GLN A N 1
ATOM 641 C CA . GLN A 1 80 ? 3.724 7.208 -2.679 1.00 97.56 80 GLN A CA 1
ATOM 642 C C . GLN A 1 80 ? 2.991 6.069 -1.971 1.00 97.56 80 GLN A C 1
ATOM 644 O O . GLN A 1 80 ? 2.504 5.143 -2.617 1.00 97.56 80 GLN A O 1
ATOM 649 N N . LEU A 1 81 ? 2.844 6.189 -0.658 1.00 98.44 81 LEU A N 1
ATOM 650 C CA . LEU A 1 81 ? 1.964 5.362 0.159 1.00 98.44 81 LEU A CA 1
ATOM 651 C C . LEU A 1 81 ? 0.901 6.272 0.762 1.00 98.44 81 LEU A C 1
ATOM 653 O O . LEU A 1 81 ? 1.229 7.302 1.350 1.00 98.44 81 LEU A O 1
ATOM 657 N N . GLN A 1 82 ? -0.363 5.889 0.622 1.00 98.06 82 GLN A N 1
ATOM 658 C CA . GLN A 1 82 ? -1.480 6.540 1.296 1.00 98.06 82 GLN A CA 1
ATOM 659 C C . GLN A 1 82 ? -2.056 5.601 2.352 1.00 98.06 82 GLN A C 1
ATOM 661 O O . GLN A 1 82 ? -2.332 4.443 2.045 1.00 98.06 82 GLN A O 1
ATOM 666 N N . VAL A 1 83 ? -2.256 6.104 3.569 1.00 98.06 83 VAL A N 1
ATOM 667 C CA . VAL A 1 83 ? -2.753 5.316 4.702 1.00 98.06 83 VAL A CA 1
ATOM 668 C C . VAL A 1 83 ? -3.992 5.972 5.291 1.00 98.06 83 VAL A C 1
ATOM 670 O O . VAL A 1 83 ? -3.997 7.174 5.578 1.00 98.06 83 VAL A O 1
ATOM 673 N N . ALA A 1 84 ? -5.037 5.179 5.492 1.00 97.06 84 ALA A N 1
ATOM 674 C CA . ALA A 1 84 ? -6.240 5.584 6.204 1.00 97.06 84 ALA A CA 1
ATOM 675 C C . ALA A 1 84 ? -6.607 4.544 7.259 1.00 97.06 84 ALA A C 1
ATOM 677 O O . ALA A 1 84 ? -6.521 3.347 7.010 1.00 97.06 84 ALA A O 1
ATOM 678 N N . GLU A 1 85 ? -7.079 5.006 8.410 1.00 97.12 85 GLU A N 1
ATOM 679 C CA . GLU A 1 85 ? -7.619 4.141 9.458 1.00 97.12 85 GLU A CA 1
ATOM 680 C C . GLU A 1 85 ? -9.139 4.272 9.495 1.00 97.12 85 GLU A C 1
ATOM 682 O O . GLU A 1 85 ? -9.679 5.372 9.362 1.00 97.12 85 GLU A O 1
ATOM 687 N N . TYR A 1 86 ? -9.832 3.157 9.684 1.00 96.38 86 TYR A N 1
ATOM 688 C CA . TYR A 1 86 ? -11.278 3.073 9.831 1.00 96.38 86 TYR A CA 1
ATOM 689 C C . TYR A 1 86 ? -11.619 2.428 11.166 1.00 96.38 86 TYR A C 1
ATOM 691 O O . TYR A 1 86 ? -10.991 1.447 11.554 1.00 96.38 86 TYR A O 1
ATOM 699 N N . HIS A 1 87 ? -12.629 2.974 11.838 1.00 96.50 87 HIS A N 1
ATOM 700 C CA . HIS A 1 87 ? -13.113 2.488 13.125 1.00 96.50 87 HIS A CA 1
ATOM 701 C C . HIS A 1 87 ? -14.601 2.181 13.049 1.00 96.50 87 HIS A C 1
ATOM 703 O O . HIS A 1 87 ? -15.359 2.982 12.494 1.00 96.50 87 HIS A O 1
ATOM 709 N N . ASP A 1 88 ? -15.021 1.060 13.618 1.00 95.75 88 ASP A N 1
ATOM 710 C CA . ASP A 1 88 ? -16.437 0.777 13.844 1.00 95.75 88 ASP A CA 1
ATOM 711 C C . ASP A 1 88 ? -16.910 1.324 15.209 1.00 95.75 88 ASP A C 1
ATOM 713 O O . ASP A 1 88 ? -16.212 2.081 15.887 1.00 95.75 88 ASP A O 1
ATOM 717 N N . GLN A 1 89 ? -18.134 0.975 15.610 1.00 93.56 89 GLN A N 1
ATOM 718 C CA . GLN A 1 89 ? -18.698 1.383 16.904 1.00 93.56 89 GLN A CA 1
ATOM 719 C C . GLN A 1 89 ? -18.107 0.624 18.104 1.00 93.56 89 GLN A C 1
ATOM 721 O O . GLN A 1 89 ? -18.315 1.044 19.242 1.00 93.56 89 GLN A O 1
ATOM 726 N N . GLU A 1 90 ? -17.402 -0.480 17.860 1.00 94.56 90 GLU A N 1
ATOM 727 C CA . GLU A 1 90 ? -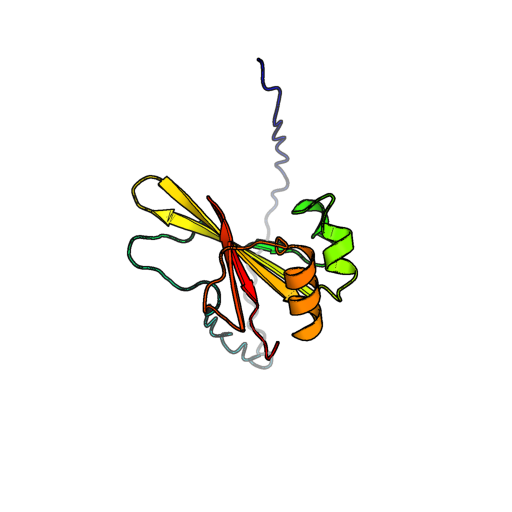16.780 -1.338 18.872 1.00 94.56 90 GLU A CA 1
ATOM 728 C C . GLU A 1 90 ? -15.277 -1.043 19.033 1.00 94.56 90 GLU A C 1
ATOM 730 O O . GLU A 1 90 ? -14.584 -1.747 19.766 1.00 94.56 90 GLU A O 1
ATOM 735 N N . GLU A 1 91 ? -14.785 0.032 18.401 1.00 90.12 91 GLU A N 1
ATOM 736 C CA . GLU A 1 91 ? -13.374 0.440 18.355 1.00 90.12 91 GLU A CA 1
ATOM 737 C C . GLU A 1 91 ? -12.460 -0.574 17.637 1.00 90.12 91 GLU A C 1
ATOM 739 O O . GLU A 1 91 ? -11.239 -0.566 17.827 1.00 90.12 91 GLU A O 1
ATOM 744 N N . THR A 1 92 ? -13.023 -1.426 16.771 1.00 94.62 92 THR A N 1
ATOM 745 C CA . THR A 1 92 ? -12.244 -2.245 15.832 1.00 94.62 92 THR A CA 1
ATOM 746 C C . THR A 1 92 ? -11.555 -1.331 14.830 1.00 94.62 92 THR A C 1
ATOM 748 O O . THR A 1 92 ? -12.194 -0.448 14.265 1.00 94.62 92 THR A O 1
ATOM 751 N N . ILE A 1 93 ? -10.267 -1.563 14.570 1.00 95.19 93 ILE A N 1
ATOM 752 C CA . ILE A 1 93 ? -9.465 -0.744 13.655 1.00 95.19 93 ILE A CA 1
ATOM 753 C C . ILE A 1 93 ? -9.143 -1.541 12.393 1.00 95.19 93 ILE A C 1
ATOM 755 O O . ILE A 1 93 ? -8.617 -2.651 12.476 1.00 95.19 93 ILE A O 1
ATOM 759 N N . ILE A 1 94 ? -9.408 -0.945 11.231 1.00 96.00 94 ILE A N 1
ATOM 760 C CA . ILE A 1 94 ? -8.893 -1.396 9.934 1.00 96.00 94 ILE A CA 1
ATOM 761 C C . ILE A 1 94 ? -7.968 -0.315 9.385 1.00 96.00 94 ILE A C 1
ATOM 763 O O . ILE A 1 94 ? -8.394 0.820 9.170 1.00 96.00 94 ILE A O 1
ATOM 767 N N . THR A 1 95 ? -6.723 -0.682 9.098 1.00 97.12 95 THR A N 1
ATOM 768 C CA . THR A 1 95 ? -5.778 0.174 8.376 1.00 97.12 95 THR A CA 1
ATOM 769 C C . THR A 1 95 ? -5.789 -0.205 6.902 1.00 97.12 95 THR A C 1
ATOM 771 O O . THR A 1 95 ? -5.619 -1.369 6.549 1.00 97.12 95 THR A O 1
ATOM 774 N N . VAL A 1 96 ? -6.010 0.781 6.037 1.00 97.44 96 VAL A N 1
ATOM 775 C CA . VAL A 1 96 ? -5.965 0.635 4.582 1.00 97.44 96 VAL A CA 1
ATOM 776 C C . VAL A 1 96 ? -4.709 1.319 4.071 1.00 97.44 96 VAL A C 1
ATOM 778 O O . VAL A 1 96 ? -4.552 2.531 4.228 1.00 97.44 96 VAL A O 1
ATOM 781 N N . GLU A 1 97 ? -3.849 0.540 3.427 1.00 97.94 97 GLU A N 1
ATOM 782 C CA . GLU A 1 97 ? -2.586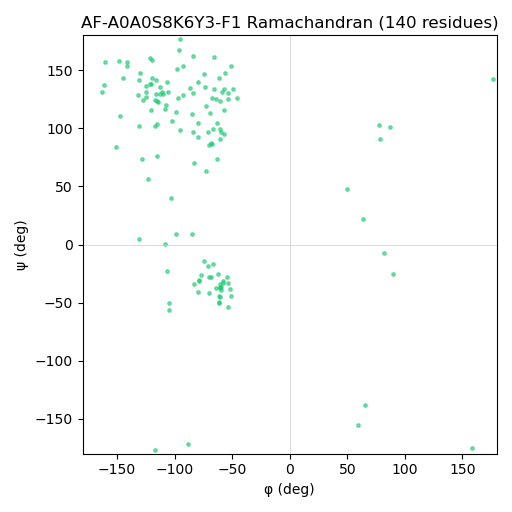 0.984 2.847 1.00 97.94 97 GLU A CA 1
ATOM 783 C C . GLU A 1 97 ? -2.647 0.855 1.326 1.00 97.94 97 GLU A C 1
ATOM 785 O O . GLU A 1 97 ? -2.896 -0.220 0.781 1.00 97.94 97 GLU A O 1
ATOM 790 N N . VAL A 1 98 ? -2.425 1.963 0.623 1.00 97.88 98 VAL A N 1
ATOM 791 C CA . VAL A 1 98 ? -2.418 1.996 -0.842 1.00 97.88 98 VAL A CA 1
ATOM 792 C C . VAL A 1 98 ? -1.030 2.395 -1.319 1.00 97.88 98 VAL A C 1
ATOM 794 O O . VAL A 1 98 ? -0.660 3.572 -1.297 1.00 97.88 98 VAL A O 1
ATOM 797 N N . TYR A 1 99 ? -0.268 1.396 -1.761 1.00 98.12 99 TYR A N 1
ATOM 798 C CA . TYR A 1 99 ? 1.066 1.565 -2.327 1.00 98.12 99 TYR A CA 1
ATOM 799 C C . TYR A 1 99 ? 0.981 1.898 -3.819 1.00 98.12 99 TYR A C 1
ATOM 801 O O . TYR A 1 99 ? 0.582 1.081 -4.650 1.00 98.12 99 TYR A O 1
ATOM 809 N N . GLY A 1 100 ? 1.372 3.120 -4.167 1.00 97.12 100 GLY A N 1
ATOM 810 C CA . GLY A 1 100 ? 1.489 3.586 -5.540 1.00 97.12 100 GLY A CA 1
ATOM 811 C C . GLY A 1 100 ? 2.903 3.386 -6.076 1.00 97.12 100 GLY A C 1
ATOM 812 O O . GLY A 1 100 ? 3.874 3.859 -5.487 1.00 97.12 100 GLY A O 1
ATOM 813 N N . HIS A 1 101 ? 3.006 2.763 -7.247 1.00 97.94 101 HIS A N 1
ATOM 814 C CA . HIS A 1 101 ? 4.256 2.613 -7.993 1.00 97.94 101 HIS A CA 1
ATOM 815 C C . HIS A 1 101 ? 4.143 3.243 -9.380 1.00 97.94 101 HIS A C 1
ATOM 817 O O . HIS A 1 101 ? 3.046 3.445 -9.906 1.00 97.94 101 HIS A O 1
ATOM 823 N N . LYS A 1 102 ? 5.288 3.532 -10.005 1.00 97.12 102 LYS A N 1
ATOM 824 C CA . LYS A 1 102 ? 5.343 4.169 -11.332 1.00 97.12 102 LYS A CA 1
ATOM 825 C C . LYS A 1 102 ? 4.615 3.391 -12.433 1.00 97.12 102 LYS A C 1
ATOM 827 O O . LYS A 1 102 ? 4.130 3.997 -13.385 1.00 97.12 102 LYS A O 1
ATOM 832 N N . THR A 1 103 ? 4.568 2.062 -12.340 1.00 96.75 103 THR A N 1
ATOM 833 C CA . THR A 1 103 ? 3.871 1.207 -13.313 1.00 96.75 103 THR A CA 1
ATOM 834 C C . THR A 1 103 ? 3.159 0.043 -12.615 1.00 96.75 103 THR A C 1
ATOM 836 O O . THR A 1 103 ? 3.599 -0.366 -11.537 1.00 96.75 103 THR A O 1
ATOM 839 N N . PRO A 1 104 ? 2.119 -0.552 -13.235 1.00 96.50 104 PRO A N 1
ATOM 840 C CA . PRO A 1 104 ? 1.479 -1.758 -12.704 1.00 96.50 104 PRO A CA 1
ATOM 841 C C . PRO A 1 104 ? 2.444 -2.937 -12.535 1.00 96.50 104 PRO A C 1
ATOM 843 O O . PRO A 1 104 ? 2.309 -3.706 -11.593 1.00 96.50 104 PRO A O 1
ATOM 846 N N . LEU A 1 105 ? 3.450 -3.060 -13.411 1.00 97.44 105 LEU A N 1
ATOM 847 C CA . LEU A 1 105 ? 4.463 -4.113 -13.314 1.00 97.44 105 LEU A CA 1
ATOM 848 C C . LEU A 1 105 ? 5.311 -3.974 -12.044 1.00 97.44 105 LEU A C 1
ATOM 850 O O . LEU A 1 105 ? 5.656 -4.972 -11.422 1.00 97.44 105 LEU A O 1
ATOM 854 N N . HIS A 1 106 ? 5.627 -2.745 -11.638 1.00 98.19 106 HIS A N 1
ATOM 855 C CA . HIS A 1 106 ? 6.368 -2.502 -10.405 1.00 98.19 106 HIS A CA 1
ATOM 856 C C . HIS A 1 106 ? 5.539 -2.815 -9.153 1.00 98.19 106 HIS A C 1
ATOM 858 O O . HIS A 1 106 ? 6.049 -3.463 -8.242 1.00 98.19 106 HIS A O 1
ATOM 864 N N . ALA A 1 107 ? 4.256 -2.435 -9.142 1.00 97.88 107 ALA A N 1
ATOM 865 C CA . ALA A 1 107 ? 3.333 -2.808 -8.067 1.00 97.88 107 ALA A CA 1
ATOM 866 C C . ALA A 1 107 ? 3.173 -4.336 -7.969 1.00 97.88 107 ALA A C 1
ATOM 868 O O . ALA A 1 107 ? 3.262 -4.904 -6.882 1.00 97.88 107 ALA A O 1
ATOM 869 N N . PHE A 1 108 ? 3.019 -5.013 -9.112 1.00 97.94 108 PHE A N 1
ATOM 870 C CA . PHE A 1 108 ? 3.004 -6.475 -9.176 1.00 97.94 108 PHE A CA 1
ATOM 871 C C . PHE A 1 108 ? 4.315 -7.087 -8.671 1.00 97.94 108 PHE A C 1
ATOM 873 O O . PHE A 1 108 ? 4.298 -8.108 -7.990 1.00 97.94 108 PHE A O 1
ATOM 880 N N . GLY A 1 109 ? 5.450 -6.449 -8.960 1.00 97.81 109 GLY A N 1
ATOM 881 C CA . GLY A 1 109 ? 6.755 -6.835 -8.440 1.00 97.81 109 GLY A CA 1
ATOM 882 C C . GLY A 1 109 ? 6.764 -6.935 -6.917 1.00 97.81 109 GLY A C 1
ATOM 883 O O . GLY A 1 109 ? 7.067 -8.003 -6.394 1.00 97.81 109 GLY A O 1
ATOM 884 N N . ILE A 1 110 ? 6.336 -5.884 -6.215 1.00 97.88 110 ILE A N 1
ATOM 885 C CA . ILE A 1 110 ? 6.223 -5.897 -4.748 1.00 97.88 110 ILE A CA 1
ATOM 886 C C . ILE A 1 110 ? 5.233 -6.949 -4.265 1.00 97.88 110 ILE A C 1
ATOM 888 O O . ILE A 1 110 ? 5.596 -7.782 -3.436 1.00 97.88 110 ILE A O 1
ATOM 892 N N . TYR A 1 111 ? 4.027 -6.981 -4.839 1.00 97.69 111 TYR A N 1
ATOM 893 C CA . TYR A 1 111 ? 3.037 -8.006 -4.512 1.00 97.69 111 TYR A CA 1
ATOM 894 C C . TYR A 1 111 ? 3.635 -9.417 -4.613 1.00 97.69 111 TYR A C 1
ATOM 896 O O . TYR A 1 111 ? 3.466 -10.231 -3.714 1.00 97.69 111 TYR A O 1
ATOM 904 N N . SER A 1 112 ? 4.395 -9.700 -5.672 1.00 96.38 112 SER A N 1
ATOM 905 C CA . SER A 1 112 ? 5.004 -11.012 -5.895 1.00 96.38 112 SER A CA 1
ATOM 906 C C . SER A 1 112 ? 6.116 -11.369 -4.900 1.00 96.38 112 SER A C 1
ATOM 908 O O . SER A 1 112 ? 6.315 -12.559 -4.655 1.00 96.3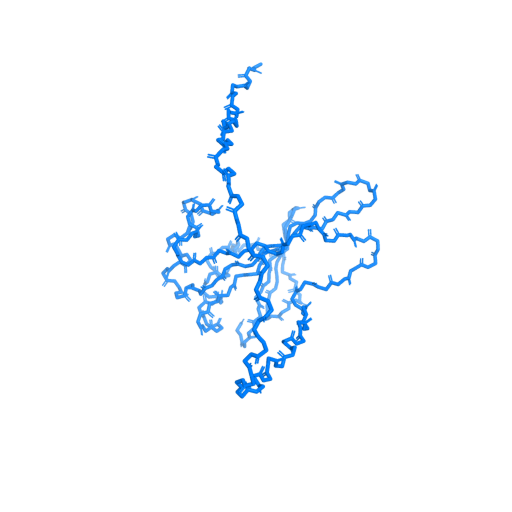8 112 SER A O 1
ATOM 910 N N . GLN A 1 113 ? 6.823 -10.374 -4.347 1.00 96.56 113 GLN A N 1
ATOM 911 C CA . GLN A 1 113 ? 7.874 -10.576 -3.342 1.00 96.56 113 GLN A CA 1
ATOM 912 C C . GLN A 1 113 ? 7.288 -10.804 -1.945 1.00 96.56 113 GLN A C 1
ATOM 914 O O . GLN A 1 113 ? 7.775 -11.668 -1.221 1.00 96.56 113 GLN A O 1
ATOM 919 N N . GLU A 1 114 ? 6.241 -10.059 -1.586 1.00 94.56 114 GLU A N 1
ATOM 920 C CA . GLU A 1 114 ? 5.593 -10.135 -0.267 1.00 94.56 114 GLU A CA 1
ATOM 921 C C . GLU A 1 114 ? 4.655 -11.344 -0.142 1.00 94.56 114 GLU A C 1
ATOM 923 O O . GLU A 1 114 ? 4.484 -11.919 0.932 1.00 94.56 114 GLU A O 1
ATOM 928 N N . ARG A 1 115 ? 4.043 -11.762 -1.254 1.00 95.69 115 ARG A N 1
ATOM 929 C CA . ARG A 1 115 ? 3.078 -12.861 -1.284 1.00 95.69 115 ARG A CA 1
ATOM 930 C C . ARG A 1 115 ? 3.731 -14.195 -0.892 1.00 95.69 115 ARG A C 1
ATOM 932 O O . ARG A 1 115 ? 4.649 -14.652 -1.585 1.00 95.69 115 ARG A O 1
ATOM 939 N N . PRO A 1 116 ? 3.193 -14.907 0.118 1.00 94.88 116 PRO A N 1
ATOM 940 C CA . PRO A 1 116 ? 3.645 -16.248 0.464 1.00 94.88 116 PRO A CA 1
ATOM 941 C C . PRO A 1 116 ? 3.571 -17.213 -0.724 1.00 94.88 116 PRO A C 1
ATOM 943 O O . PRO A 1 116 ? 2.678 -17.136 -1.570 1.00 94.88 116 PRO A O 1
ATOM 946 N N . ARG A 1 117 ? 4.493 -18.183 -0.776 1.00 92.06 117 ARG A N 1
ATOM 947 C CA . ARG A 1 117 ? 4.492 -19.209 -1.834 1.00 92.06 117 ARG A CA 1
ATOM 948 C C . ARG A 1 117 ? 3.201 -20.038 -1.831 1.00 92.06 117 ARG A C 1
ATOM 950 O O . ARG A 1 117 ? 2.714 -20.401 -2.897 1.00 92.06 117 ARG A O 1
ATOM 957 N N . GLU A 1 118 ? 2.674 -20.322 -0.645 1.00 94.75 118 GLU A N 1
ATOM 958 C CA . GLU A 1 118 ? 1.434 -21.068 -0.419 1.00 94.75 118 GLU A CA 1
ATOM 959 C C . GLU A 1 118 ? 0.406 -20.136 0.235 1.00 94.75 118 GLU A C 1
ATOM 961 O O . GLU A 1 118 ? 0.205 -20.167 1.444 1.00 94.75 118 GLU A O 1
ATOM 966 N N . ALA A 1 119 ? -0.193 -19.248 -0.563 1.00 94.81 119 ALA A N 1
ATOM 967 C CA . ALA A 1 119 ? -1.178 -18.277 -0.088 1.00 94.81 119 ALA A CA 1
ATOM 968 C C . ALA A 1 119 ? -2.622 -18.750 -0.333 1.00 94.81 119 ALA A C 1
ATOM 970 O O . ALA A 1 119 ? -2.914 -19.444 -1.311 1.00 94.81 119 ALA A O 1
ATOM 971 N N . ASN A 1 120 ? -3.547 -18.306 0.522 1.00 96.69 120 ASN A N 1
ATOM 972 C CA . ASN A 1 120 ? -4.983 -18.460 0.297 1.00 96.69 120 ASN A CA 1
ATOM 973 C C . ASN A 1 120 ? -5.458 -17.383 -0.687 1.00 96.69 120 ASN A C 1
ATOM 975 O O . ASN A 1 120 ? -5.757 -16.257 -0.284 1.00 96.69 120 ASN A O 1
ATOM 979 N N . PHE A 1 121 ? -5.473 -17.714 -1.979 1.00 97.06 121 PHE A N 1
ATOM 980 C CA . PHE A 1 121 ? -5.797 -16.758 -3.040 1.00 97.06 121 PHE A CA 1
ATOM 981 C C . PHE A 1 121 ? -7.285 -16.414 -3.127 1.00 97.06 121 PHE A C 1
ATOM 983 O O . PHE A 1 121 ? -8.155 -17.258 -2.912 1.00 97.06 121 PHE A O 1
ATOM 990 N N . LEU A 1 122 ? -7.552 -15.168 -3.516 1.00 96.69 122 LEU A N 1
ATOM 991 C CA . LEU A 1 122 ? -8.872 -14.590 -3.735 1.00 96.69 122 LEU A CA 1
ATOM 992 C C . LEU A 1 122 ? -8.922 -13.886 -5.099 1.00 96.69 122 LEU A C 1
ATOM 994 O O . LEU A 1 122 ? -7.929 -13.311 -5.551 1.00 96.69 122 LEU A O 1
ATOM 998 N N . ASP A 1 123 ? -10.098 -13.901 -5.726 1.00 95.81 123 ASP A N 1
ATOM 999 C CA . ASP A 1 123 ? -10.382 -13.198 -6.983 1.00 95.81 123 ASP A CA 1
ATOM 1000 C C . ASP A 1 123 ? -10.730 -11.724 -6.702 1.00 95.81 123 ASP A C 1
ATOM 1002 O O . ASP A 1 123 ? -11.887 -11.305 -6.736 1.00 95.81 123 ASP A O 1
ATOM 1006 N N . ILE A 1 124 ? -9.714 -10.960 -6.288 1.00 95.25 124 ILE A N 1
ATOM 1007 C CA . ILE A 1 124 ? -9.794 -9.527 -5.978 1.00 95.25 124 ILE A CA 1
ATOM 1008 C C . ILE A 1 124 ? -8.638 -8.820 -6.685 1.00 95.25 124 ILE A C 1
ATOM 1010 O O . ILE A 1 124 ? -7.480 -9.207 -6.536 1.00 95.25 124 ILE A O 1
ATOM 1014 N N . GLY A 1 125 ? -8.948 -7.758 -7.434 1.00 94.94 125 GLY A N 1
ATOM 1015 C CA . GLY A 1 125 ? -7.963 -7.105 -8.295 1.00 94.94 125 GLY A CA 1
ATOM 1016 C C . GLY A 1 125 ? -7.520 -8.042 -9.420 1.00 94.94 125 GLY A C 1
ATOM 1017 O O . GLY A 1 125 ? -8.348 -8.723 -10.016 1.00 94.94 125 GLY A O 1
ATOM 1018 N N . ALA A 1 126 ? -6.224 -8.066 -9.718 1.00 95.69 126 ALA A N 1
ATOM 1019 C CA . ALA A 1 126 ? -5.637 -9.077 -10.596 1.00 95.69 126 ALA A CA 1
ATOM 1020 C C . ALA A 1 126 ? -5.312 -10.376 -9.838 1.00 95.69 126 ALA A C 1
ATOM 1022 O O . ALA A 1 126 ? -5.452 -11.471 -10.381 1.00 95.69 126 ALA A O 1
ATOM 1023 N N . GLN A 1 127 ? -4.922 -10.254 -8.566 1.00 96.38 127 GLN A N 1
ATOM 1024 C CA . GLN A 1 127 ? -4.842 -11.355 -7.612 1.00 96.38 127 GLN A CA 1
ATOM 1025 C C . GLN A 1 127 ? -4.821 -10.804 -6.183 1.00 96.38 127 GLN A C 1
ATOM 1027 O O . GLN A 1 127 ? -4.096 -9.847 -5.890 1.00 96.38 127 GLN A O 1
ATOM 1032 N N . GLY A 1 128 ? -5.571 -11.444 -5.287 1.00 97.44 128 GLY A N 1
ATOM 1033 C CA . GLY A 1 128 ? -5.541 -11.175 -3.853 1.00 97.44 128 GLY A CA 1
ATOM 1034 C C . GLY A 1 128 ? -5.136 -12.405 -3.048 1.00 97.44 128 GLY A C 1
ATOM 1035 O O . GLY A 1 128 ? -5.261 -13.532 -3.526 1.00 97.44 128 GLY A O 1
ATOM 1036 N N . TYR A 1 129 ? -4.655 -12.207 -1.827 1.00 97.50 129 TYR A N 1
ATOM 1037 C CA . TYR A 1 129 ? -4.510 -13.266 -0.832 1.00 97.50 129 TYR A CA 1
ATOM 1038 C C . TYR A 1 129 ? -4.870 -12.758 0.560 1.00 97.50 129 TYR A C 1
ATOM 1040 O O . TYR A 1 129 ? -4.752 -11.566 0.848 1.00 97.50 129 TYR A O 1
ATOM 1048 N N . VAL A 1 130 ? -5.309 -13.680 1.412 1.00 97.06 130 VAL A N 1
ATOM 1049 C CA . VAL A 1 130 ? -5.686 -13.395 2.797 1.00 97.06 130 VAL A CA 1
ATOM 1050 C C . VAL A 1 130 ? -4.839 -14.207 3.772 1.00 97.06 130 VAL A C 1
ATOM 1052 O O . VAL A 1 130 ? -4.584 -15.397 3.562 1.00 97.06 130 VAL A O 1
ATOM 1055 N N . GLU A 1 131 ? -4.429 -13.551 4.848 1.00 94.50 131 GLU A N 1
ATOM 1056 C CA . GLU A 1 131 ? -3.852 -14.154 6.049 1.00 94.50 131 GLU A CA 1
ATOM 1057 C C . GLU A 1 131 ? -4.768 -13.860 7.247 1.00 94.50 131 GLU A C 1
ATOM 1059 O O . GLU A 1 131 ? -5.834 -13.269 7.088 1.00 94.50 131 GLU A O 1
ATOM 1064 N N . GLU A 1 132 ? -4.390 -14.278 8.457 1.00 93.38 132 GLU A N 1
ATOM 1065 C CA . GLU A 1 132 ? -5.260 -14.172 9.641 1.00 93.38 132 GLU A CA 1
ATOM 1066 C C . GLU A 1 132 ? -5.790 -12.750 9.898 1.00 93.38 132 GLU A C 1
ATOM 1068 O O . GLU A 1 132 ? -6.915 -12.595 10.371 1.00 93.38 132 GLU A O 1
ATOM 1073 N N . THR A 1 133 ? -5.002 -11.720 9.573 1.00 93.38 133 THR A N 1
ATOM 1074 C CA . THR A 1 133 ? -5.317 -10.317 9.893 1.00 93.38 133 THR A CA 1
ATOM 1075 C C . THR A 1 133 ? -5.174 -9.354 8.718 1.00 93.38 133 THR A C 1
ATOM 1077 O O . THR A 1 133 ? -5.284 -8.146 8.915 1.00 93.38 133 THR A O 1
ATOM 1080 N N . MET A 1 134 ? -4.888 -9.843 7.511 1.00 94.44 134 MET A N 1
ATOM 1081 C CA . MET A 1 134 ? -4.568 -8.980 6.373 1.00 94.44 134 MET A CA 1
ATOM 1082 C C . MET A 1 134 ? -5.089 -9.539 5.057 1.00 94.44 134 MET A C 1
ATOM 1084 O O . MET A 1 134 ? -5.069 -10.744 4.815 1.00 94.44 134 MET A O 1
ATOM 1088 N N . LEU A 1 135 ? -5.543 -8.624 4.206 1.00 97.19 135 LEU A N 1
ATOM 1089 C CA . LEU A 1 135 ? -5.939 -8.875 2.831 1.00 97.19 135 LEU A CA 1
ATOM 1090 C C . LEU A 1 135 ? -5.062 -8.007 1.933 1.00 97.19 135 LEU A C 1
ATOM 1092 O O . LEU A 1 135 ? -5.186 -6.785 1.953 1.00 97.19 135 LEU A O 1
ATOM 1096 N N . ASN A 1 136 ? -4.243 -8.647 1.105 1.00 97.81 136 ASN A N 1
ATOM 1097 C CA . ASN A 1 136 ? -3.391 -7.967 0.138 1.00 97.81 136 ASN A CA 1
ATOM 1098 C C . ASN A 1 136 ? -3.855 -8.292 -1.273 1.00 97.81 136 ASN A C 1
ATOM 1100 O O . ASN A 1 136 ? -4.111 -9.450 -1.600 1.00 97.81 136 ASN A O 1
ATOM 1104 N N . PHE A 1 137 ? -3.923 -7.286 -2.136 1.00 97.81 137 PHE A N 1
ATOM 1105 C CA . PHE A 1 137 ? -4.235 -7.477 -3.546 1.00 97.81 137 PHE A CA 1
ATOM 1106 C C . PHE A 1 137 ? -3.532 -6.432 -4.403 1.00 97.81 137 PHE A C 1
ATOM 1108 O O . PHE A 1 137 ? -3.163 -5.357 -3.930 1.00 97.81 137 PHE A O 1
ATOM 1115 N N . VAL A 1 138 ? -3.358 -6.752 -5.682 1.00 97.75 138 VAL A N 1
ATOM 1116 C CA . VAL A 1 138 ? -2.773 -5.845 -6.672 1.00 97.75 138 VAL A CA 1
ATOM 1117 C C . VAL A 1 138 ? -3.793 -5.511 -7.753 1.00 97.75 138 VAL A C 1
ATOM 1119 O O . VAL A 1 138 ? -4.584 -6.357 -8.168 1.00 97.75 138 VAL A O 1
ATOM 1122 N N . ILE A 1 139 ? -3.788 -4.260 -8.214 1.00 94.56 139 ILE A N 1
ATOM 1123 C CA . ILE A 1 139 ? -4.587 -3.806 -9.355 1.00 94.56 139 ILE A CA 1
ATOM 1124 C C . ILE A 1 139 ? -3.651 -3.614 -10.546 1.00 94.56 139 ILE A C 1
ATOM 1126 O O . ILE A 1 139 ? -2.624 -2.942 -10.444 1.00 94.56 139 ILE A O 1
ATOM 1130 N N . GLY A 1 140 ? -4.018 -4.169 -11.695 1.00 90.38 140 GLY A N 1
ATOM 1131 C CA . GLY A 1 140 ? -3.220 -4.075 -12.909 1.00 90.38 140 GLY A CA 1
ATOM 1132 C C . GLY A 1 140 ? -3.563 -5.185 -13.899 1.00 90.38 140 GLY A C 1
ATOM 1133 O O . GLY A 1 140 ? -4.494 -5.948 -13.668 1.00 90.38 140 GLY A O 1
ATOM 1134 N N . PRO A 1 141 ? -2.837 -5.277 -15.019 1.00 87.31 141 PRO A N 1
ATOM 1135 C CA . PRO A 1 141 ? -3.043 -6.316 -16.025 1.00 87.31 141 PRO A CA 1
ATOM 1136 C C . PRO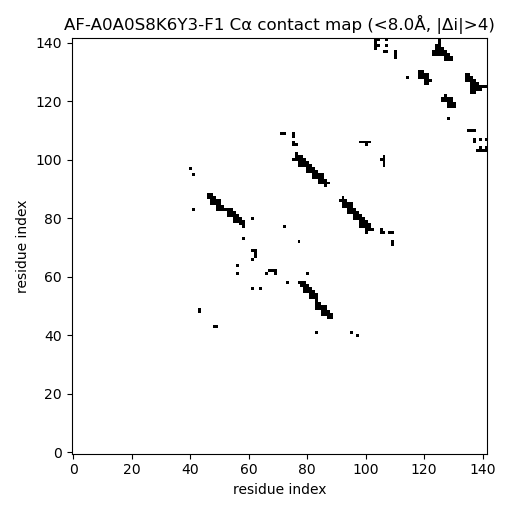 A 1 141 ? -2.306 -7.637 -15.715 1.00 87.31 141 PRO A C 1
ATOM 1138 O O . PRO A 1 141 ? -2.215 -8.487 -16.602 1.00 87.31 141 PRO A O 1
ATOM 1141 N N . HIS A 1 142 ? -1.719 -7.782 -14.523 1.00 74.12 142 HIS A N 1
ATOM 1142 C CA . HIS A 1 142 ? -0.809 -8.867 -14.142 1.00 74.12 142 HIS A CA 1
ATOM 1143 C C . HIS A 1 142 ? -1.199 -9.466 -12.800 1.00 74.12 142 HIS A C 1
ATOM 1145 O O . HIS A 1 142 ? -1.467 -8.653 -11.887 1.00 74.12 142 HIS A O 1
#

Foldseek 3Di:
DDDDDDDDDDDDDDDDDDDDDDDPPPDPPPPPPPPPPPVVLDDDDPQKDKPDDWDKAALVCVCVPDPPCSVVLVVLQWGMKTWIWIQGPVRDIDIDIDTDHPALVSQVVVVVVPDDPDFQWDPDAVIWGDDPRDIDDGHDPD